Protein AF-A0A5K1HFF9-F1 (afdb_monomer_lite)

Radius of gyration: 13.01 Å; chains: 1; bounding box: 27×27×37 Å

Organism: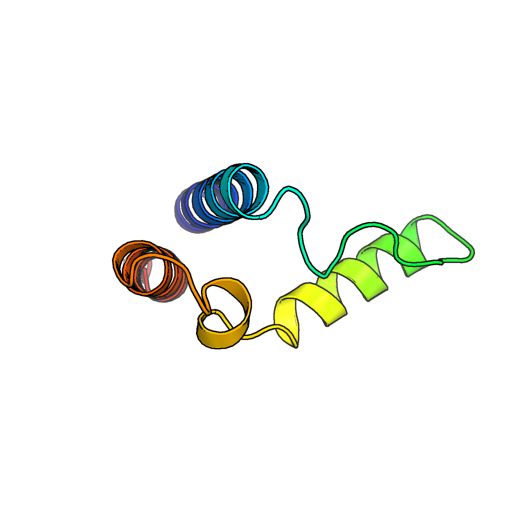 NCBI:txid210225

Sequence (71 aa):
ACRDDMESIGYVAMYFLRGMLPWQGLKANNKRDKYERIKEKKLTTSIEVLCKGYPVEFTKYLSQCRNLRFD

InterPro domains:
  IPR011009 Protein kinase-like domain superfamily [SSF56112] (3-70)
  IPR050235 Casein kinase 1/Serine/threonine-protein kinase-like [PTHR11909] (2-71)

Secondary structure (DSSP, 8-state):
-HHHHHHHHHHHHHHHHHSS-TTSS---SSHHHHHHHHHHHHHHS-HHHHHTTS-HHHHHHHHHHHH----

pLDDT: mean 92.16, std 9.27, range [44.25, 97.56]

Structure (mmCIF, N/CA/C/O backbone):
data_AF-A0A5K1HFF9-F1
#
_entry.id   AF-A0A5K1HFF9-F1
#
loop_
_atom_site.group_PDB
_atom_site.id
_atom_site.type_symbol
_atom_site.label_atom_id
_atom_site.label_alt_id
_atom_site.label_comp_id
_atom_site.label_asym_id
_atom_site.label_entity_id
_atom_site.label_seq_id
_atom_site.pdbx_PDB_ins_code
_atom_site.Cartn_x
_atom_site.Cartn_y
_atom_site.Cartn_z
_atom_site.occupancy
_atom_site.B_iso_or_equiv
_atom_site.auth_seq_id
_atom_site.auth_comp_id
_atom_site.auth_asym_id
_atom_site.auth_atom_id
_atom_site.pdbx_PDB_model_num
ATOM 1 N N . ALA A 1 1 ? 7.966 7.131 11.704 1.00 63.91 1 ALA A N 1
ATOM 2 C CA . ALA A 1 1 ? 8.691 5.921 12.146 1.00 63.91 1 ALA A CA 1
ATOM 3 C C . ALA A 1 1 ? 7.695 4.845 12.571 1.00 63.91 1 ALA A C 1
ATOM 5 O O . ALA A 1 1 ? 7.199 4.176 11.683 1.00 63.91 1 ALA A O 1
ATOM 6 N N . CYS A 1 2 ? 7.257 4.781 13.839 1.00 77.75 2 CYS A N 1
ATOM 7 C CA . CYS A 1 2 ? 6.391 3.696 14.347 1.00 77.75 2 CY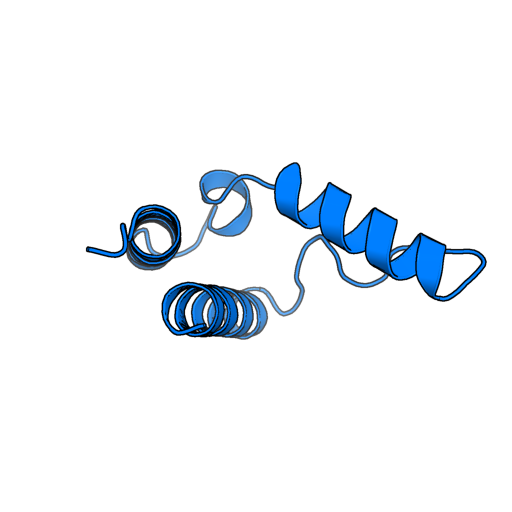S A CA 1
ATOM 8 C C . CYS A 1 2 ? 5.115 3.433 13.510 1.00 77.75 2 CYS A C 1
ATOM 10 O O . CYS A 1 2 ? 4.801 2.292 13.176 1.00 77.75 2 CYS A O 1
ATOM 12 N N . ARG A 1 3 ? 4.412 4.495 13.088 1.00 84.62 3 ARG A N 1
ATOM 13 C CA . ARG A 1 3 ? 3.263 4.399 12.169 1.00 84.62 3 ARG A CA 1
ATOM 14 C C . ARG A 1 3 ? 3.621 3.719 10.843 1.00 84.62 3 ARG A C 1
ATOM 16 O O . ARG A 1 3 ? 2.905 2.836 10.380 1.00 84.62 3 ARG A O 1
ATOM 23 N N . ASP A 1 4 ? 4.718 4.162 10.240 1.00 85.62 4 ASP A N 1
ATOM 24 C CA . ASP A 1 4 ? 5.162 3.717 8.920 1.00 85.62 4 ASP A CA 1
ATOM 25 C C . ASP A 1 4 ? 5.675 2.264 8.981 1.00 85.62 4 ASP A C 1
ATOM 27 O O . ASP A 1 4 ? 5.501 1.507 8.023 1.00 85.62 4 ASP A O 1
ATOM 31 N N . ASP A 1 5 ? 6.231 1.850 10.126 1.00 90.38 5 ASP A N 1
ATOM 32 C CA . ASP A 1 5 ? 6.633 0.467 10.400 1.00 90.38 5 ASP A CA 1
ATOM 33 C C . ASP A 1 5 ? 5.411 -0.461 10.494 1.00 90.38 5 ASP A C 1
ATOM 35 O O . ASP A 1 5 ? 5.366 -1.494 9.824 1.00 90.38 5 ASP A O 1
ATOM 39 N N . MET A 1 6 ? 4.372 -0.074 11.246 1.00 91.69 6 MET A N 1
ATOM 40 C CA . MET A 1 6 ? 3.130 -0.857 11.342 1.00 91.69 6 MET A CA 1
ATOM 41 C C . MET A 1 6 ? 2.393 -0.950 10.001 1.00 91.69 6 MET A C 1
ATOM 43 O O . MET A 1 6 ? 1.958 -2.029 9.598 1.00 91.69 6 MET A O 1
ATOM 47 N N . GLU A 1 7 ? 2.307 0.149 9.250 1.00 92.69 7 GLU A N 1
ATOM 48 C CA . GLU A 1 7 ? 1.724 0.113 7.905 1.00 92.69 7 GLU A CA 1
ATOM 49 C C . GLU A 1 7 ? 2.522 -0.823 6.977 1.00 92.69 7 GLU A C 1
ATOM 51 O O . GLU A 1 7 ? 1.941 -1.604 6.217 1.00 92.69 7 GLU A O 1
ATOM 56 N N . SER A 1 8 ? 3.855 -0.812 7.085 1.00 93.19 8 SER A N 1
ATOM 57 C CA . SER A 1 8 ? 4.730 -1.707 6.322 1.00 93.19 8 SER A CA 1
ATOM 58 C C . SER A 1 8 ? 4.512 -3.180 6.673 1.00 93.19 8 SER A C 1
ATOM 60 O O . SER A 1 8 ? 4.442 -4.006 5.761 1.00 93.19 8 SER A O 1
ATOM 62 N N . ILE A 1 9 ? 4.325 -3.515 7.953 1.00 95.25 9 ILE A N 1
ATOM 63 C CA . ILE A 1 9 ? 3.965 -4.875 8.392 1.00 95.25 9 ILE A CA 1
ATOM 64 C C . ILE A 1 9 ? 2.623 -5.297 7.785 1.00 95.25 9 ILE A C 1
ATOM 66 O O . ILE A 1 9 ? 2.508 -6.406 7.262 1.00 95.25 9 ILE A O 1
ATOM 70 N N . GLY A 1 10 ? 1.632 -4.402 7.768 1.00 95.88 10 GLY A N 1
ATOM 71 C CA . GLY A 1 10 ? 0.347 -4.659 7.116 1.00 95.88 10 GLY A CA 1
ATOM 72 C C . GLY A 1 10 ? 0.495 -4.968 5.624 1.00 95.88 10 GLY A C 1
ATOM 73 O O . GLY A 1 10 ? -0.102 -5.922 5.124 1.00 95.88 10 GLY A O 1
ATOM 74 N N . TYR A 1 11 ? 1.347 -4.230 4.907 1.00 96.12 11 TYR A N 1
ATOM 75 C CA . TYR A 1 11 ? 1.648 -4.532 3.504 1.00 96.12 11 TYR A CA 1
ATOM 76 C C . TYR A 1 11 ? 2.352 -5.880 3.314 1.00 96.12 11 TYR A C 1
ATOM 78 O O . TYR A 1 11 ? 2.052 -6.576 2.345 1.00 96.12 11 TYR A O 1
ATOM 86 N N . VAL A 1 12 ? 3.248 -6.275 4.222 1.00 96.88 12 VAL A N 1
ATOM 87 C CA . VAL A 1 12 ? 3.906 -7.594 4.186 1.00 96.88 12 VAL A CA 1
ATOM 88 C C . VAL A 1 12 ? 2.901 -8.719 4.445 1.00 96.88 12 VAL A C 1
ATOM 90 O O . VAL A 1 12 ? 2.899 -9.714 3.722 1.00 96.88 12 VAL A O 1
ATOM 93 N N . ALA A 1 13 ? 1.989 -8.550 5.402 1.00 97.19 13 ALA A N 1
ATOM 94 C CA . ALA A 1 13 ? 0.925 -9.520 5.646 1.00 97.19 13 ALA A CA 1
ATOM 95 C C . ALA A 1 13 ? 0.010 -9.673 4.418 1.00 97.19 13 ALA A C 1
ATOM 97 O O . ALA A 1 13 ? -0.272 -10.790 3.981 1.00 97.19 13 ALA A O 1
ATOM 98 N N . MET A 1 14 ? -0.377 -8.556 3.790 1.00 97.44 14 MET A N 1
ATOM 99 C CA . MET A 1 14 ? -1.147 -8.588 2.543 1.00 97.44 14 MET A CA 1
ATOM 100 C C . MET A 1 14 ? -0.374 -9.233 1.392 1.00 97.44 14 MET A C 1
ATOM 102 O O . MET A 1 14 ? -0.981 -9.910 0.567 1.00 97.44 14 MET A O 1
ATOM 106 N N . TYR A 1 15 ? 0.945 -9.055 1.327 1.00 97.12 15 TYR A N 1
ATOM 107 C CA . TYR A 1 15 ? 1.791 -9.746 0.358 1.00 97.12 15 TYR A CA 1
ATOM 108 C C . TYR A 1 15 ? 1.751 -11.265 0.554 1.00 97.12 15 TYR A C 1
ATOM 110 O O . TYR A 1 15 ? 1.547 -11.979 -0.423 1.00 97.12 15 TYR A O 1
ATOM 118 N N . PHE A 1 16 ? 1.866 -11.764 1.789 1.00 97.12 16 PHE A N 1
ATOM 119 C CA . PHE A 1 16 ? 1.790 -13.205 2.050 1.00 97.12 16 PHE A CA 1
ATOM 120 C C . PHE A 1 16 ? 0.435 -13.804 1.675 1.00 97.12 16 PHE A C 1
ATOM 122 O O . PHE A 1 16 ? 0.388 -14.889 1.104 1.00 97.12 16 PHE A O 1
ATOM 129 N N . LEU A 1 17 ? -0.660 -13.089 1.939 1.00 96.12 17 LEU A N 1
ATOM 130 C CA . LEU A 1 17 ? -2.004 -13.565 1.609 1.00 96.12 17 LEU A CA 1
ATOM 131 C C . LEU A 1 17 ? -2.316 -13.505 0.110 1.00 96.12 17 LEU A C 1
ATOM 133 O O . LEU A 1 17 ? -2.981 -14.393 -0.415 1.00 96.12 17 LEU A O 1
ATOM 137 N N . ARG A 1 18 ? -1.853 -12.457 -0.581 1.00 95.56 18 ARG A N 1
ATOM 138 C CA . ARG A 1 18 ? -2.160 -12.214 -2.000 1.00 95.56 18 ARG A CA 1
ATOM 139 C C . ARG A 1 18 ? -1.148 -12.826 -2.962 1.00 95.56 18 ARG A C 1
ATOM 141 O O . ARG A 1 18 ? -1.402 -12.850 -4.163 1.00 95.56 18 ARG A O 1
ATOM 148 N N . GLY A 1 19 ? 0.040 -13.179 -2.478 1.00 95.94 19 GLY A N 1
ATOM 149 C CA . GLY A 1 19 ? 1.218 -13.514 -3.284 1.00 95.94 19 GLY A CA 1
ATOM 150 C C . GLY A 1 19 ? 1.864 -12.312 -3.987 1.00 95.94 19 GLY A C 1
ATOM 151 O O . GLY A 1 19 ? 3.068 -12.317 -4.233 1.00 95.94 19 GLY A O 1
ATOM 152 N N . MET A 1 20 ? 1.097 -11.260 -4.298 1.00 95.25 20 MET A N 1
ATOM 153 C CA . MET A 1 20 ? 1.617 -10.019 -4.870 1.00 95.25 20 MET A CA 1
ATOM 154 C C . MET A 1 20 ? 0.826 -8.773 -4.454 1.00 95.25 20 MET A C 1
ATOM 156 O O . MET A 1 20 ? -0.392 -8.788 -4.246 1.00 95.25 20 MET A O 1
ATOM 160 N N . LEU A 1 21 ? 1.534 -7.650 -4.405 1.00 97.06 21 LEU A N 1
ATOM 161 C CA . LEU A 1 21 ? 0.999 -6.319 -4.166 1.00 97.06 21 LEU A CA 1
ATOM 162 C C . LEU A 1 21 ? 0.794 -5.564 -5.491 1.00 97.06 21 LEU A C 1
ATOM 164 O O . LEU A 1 21 ? 1.598 -5.715 -6.414 1.00 97.06 21 LEU A O 1
ATOM 168 N N . PRO A 1 22 ? -0.219 -4.681 -5.587 1.00 95.88 22 PRO A N 1
ATOM 169 C CA . PRO A 1 22 ? -0.555 -3.964 -6.827 1.00 95.88 22 PRO A CA 1
ATOM 170 C C . PRO A 1 22 ? 0.548 -3.061 -7.397 1.00 95.88 22 PRO A C 1
ATOM 172 O O . PRO A 1 22 ? 0.476 -2.656 -8.555 1.00 95.88 22 PRO A O 1
ATOM 175 N N . TRP A 1 2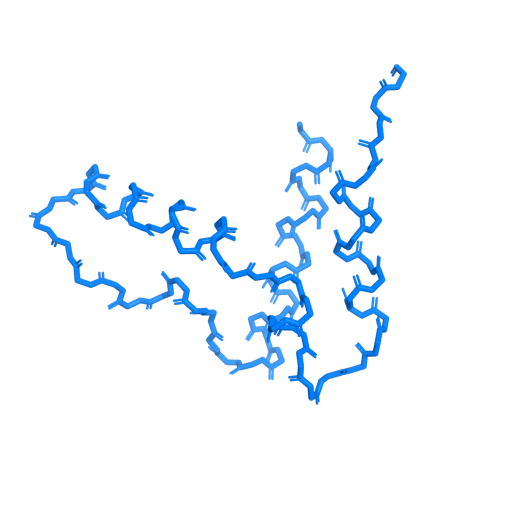3 ? 1.545 -2.711 -6.584 1.00 96.12 23 TRP A N 1
ATOM 176 C CA . TRP A 1 23 ? 2.698 -1.893 -6.965 1.00 96.12 23 TRP A CA 1
ATOM 177 C C . TRP A 1 23 ? 3.956 -2.712 -7.301 1.00 96.12 23 TRP A C 1
ATOM 179 O O . TRP A 1 23 ? 5.027 -2.138 -7.494 1.00 96.12 23 TRP A O 1
ATOM 189 N N . GLN A 1 24 ? 3.867 -4.043 -7.372 1.00 94.81 24 GLN A N 1
ATOM 190 C CA . GLN A 1 24 ? 4.963 -4.891 -7.853 1.00 94.81 24 GLN A CA 1
ATOM 191 C C . GLN A 1 24 ? 4.970 -4.984 -9.385 1.00 94.81 24 GLN A C 1
ATOM 193 O O . GLN A 1 24 ? 3.940 -4.855 -10.038 1.00 94.81 24 GLN A O 1
ATOM 198 N N . GLY A 1 25 ? 6.154 -5.202 -9.969 1.00 92.50 25 GLY A N 1
ATOM 199 C CA . GLY A 1 25 ? 6.303 -5.434 -11.413 1.00 92.50 25 GLY A CA 1
ATOM 200 C C . GLY A 1 25 ? 6.050 -4.218 -12.317 1.00 92.50 25 GLY A C 1
ATOM 201 O O . GLY A 1 25 ? 5.985 -4.375 -13.534 1.00 92.50 25 GLY A O 1
ATOM 202 N N . LEU A 1 26 ? 5.921 -3.008 -11.760 1.00 94.00 26 LEU A N 1
ATOM 203 C CA . LEU A 1 26 ? 5.735 -1.791 -12.552 1.00 94.00 26 LEU A CA 1
ATOM 204 C C . LEU A 1 26 ? 6.957 -1.546 -13.450 1.00 94.00 26 LEU A C 1
ATOM 206 O O . LEU A 1 26 ? 8.091 -1.471 -12.969 1.00 94.00 26 LEU A O 1
ATOM 210 N N . LYS A 1 27 ? 6.715 -1.400 -14.758 1.00 93.50 27 LYS A N 1
ATOM 211 C CA . LYS A 1 27 ? 7.741 -0.992 -15.725 1.00 93.50 27 LYS A CA 1
ATOM 212 C C . LYS A 1 27 ? 8.178 0.438 -15.408 1.00 93.50 27 LYS A C 1
ATOM 214 O O . LYS A 1 27 ? 7.322 1.274 -15.129 1.00 93.50 27 LYS A O 1
ATOM 219 N N . ALA A 1 28 ? 9.475 0.713 -15.459 1.00 94.19 28 ALA A N 1
ATOM 220 C CA . ALA A 1 28 ? 10.047 2.041 -15.250 1.00 94.19 28 ALA A CA 1
ATOM 221 C C . ALA A 1 28 ? 11.391 2.145 -15.976 1.00 94.19 28 ALA A C 1
ATOM 223 O O . ALA A 1 28 ? 12.099 1.144 -16.098 1.00 94.19 28 ALA A O 1
ATOM 224 N N . ASN A 1 29 ? 11.746 3.349 -16.422 1.00 92.50 29 ASN A N 1
ATOM 225 C CA . ASN A 1 29 ? 12.959 3.573 -17.220 1.00 92.50 29 ASN A CA 1
ATOM 226 C C . ASN A 1 29 ? 14.215 3.744 -16.356 1.00 92.50 29 ASN A C 1
ATOM 228 O O . ASN A 1 29 ? 15.327 3.468 -16.795 1.00 92.50 29 ASN A O 1
ATOM 232 N N . ASN A 1 30 ? 14.050 4.214 -15.120 1.00 95.75 30 ASN A N 1
ATOM 233 C CA . ASN A 1 30 ? 15.137 4.390 -14.165 1.00 95.75 30 ASN A CA 1
ATOM 234 C C . ASN A 1 30 ? 14.643 4.184 -12.723 1.00 95.75 30 ASN A C 1
ATOM 236 O O . ASN A 1 30 ? 13.447 4.039 -12.458 1.00 95.75 30 ASN A O 1
ATOM 240 N N . LYS A 1 31 ? 15.582 4.163 -11.768 1.00 94.38 31 LYS A N 1
ATOM 241 C CA . LYS A 1 31 ? 15.292 3.903 -10.350 1.00 94.38 31 LYS A CA 1
ATOM 242 C C . LYS A 1 31 ? 14.351 4.951 -9.738 1.00 94.38 31 LYS A C 1
ATOM 244 O O . LYS A 1 31 ? 13.480 4.577 -8.961 1.00 94.38 31 LYS A O 1
ATOM 249 N N . ARG A 1 32 ? 14.496 6.231 -10.096 1.00 95.69 32 ARG A N 1
ATOM 250 C CA . ARG A 1 32 ? 13.644 7.318 -9.588 1.00 95.69 32 ARG A CA 1
ATOM 251 C C . ARG A 1 32 ? 12.200 7.165 -10.070 1.00 95.69 32 ARG A C 1
ATOM 253 O O . ARG A 1 32 ? 11.301 7.121 -9.238 1.00 95.69 32 ARG A O 1
ATOM 260 N N . ASP A 1 33 ? 12.010 6.978 -11.374 1.00 96.06 33 ASP A N 1
ATOM 261 C CA . ASP A 1 33 ? 10.709 6.715 -12.008 1.00 96.06 33 ASP A CA 1
ATOM 262 C C . ASP A 1 33 ? 10.038 5.476 -11.391 1.00 96.06 33 ASP A C 1
ATOM 264 O O . ASP A 1 33 ? 8.859 5.495 -11.046 1.00 96.06 33 ASP A O 1
ATOM 268 N N . LYS A 1 34 ? 10.810 4.414 -11.113 1.00 95.38 34 LYS A N 1
ATOM 269 C CA . LYS A 1 34 ? 10.299 3.223 -10.415 1.00 95.38 34 LYS A CA 1
ATOM 270 C C . LYS A 1 34 ? 9.705 3.564 -9.046 1.00 95.38 34 LYS A C 1
ATOM 272 O O . LYS A 1 34 ? 8.620 3.082 -8.724 1.00 95.38 34 LYS A O 1
ATOM 277 N N . TYR A 1 35 ? 10.395 4.366 -8.233 1.00 94.94 35 TYR A N 1
ATOM 278 C CA . TYR A 1 35 ? 9.891 4.749 -6.911 1.00 94.94 35 TYR A CA 1
ATOM 279 C C . TYR A 1 35 ? 8.697 5.700 -6.986 1.00 94.94 35 TYR A C 1
ATOM 281 O O . TYR A 1 35 ? 7.761 5.531 -6.205 1.00 94.94 35 TYR A O 1
ATOM 289 N N . GLU A 1 36 ? 8.698 6.651 -7.921 1.00 96.31 36 GLU A N 1
ATOM 290 C CA . GLU A 1 36 ? 7.564 7.556 -8.146 1.00 96.31 36 GLU A CA 1
ATOM 291 C C . GLU A 1 36 ? 6.308 6.765 -8.542 1.00 96.31 36 GLU A C 1
ATOM 293 O O . GLU A 1 36 ? 5.272 6.909 -7.892 1.00 96.31 36 GLU A O 1
ATOM 298 N N . ARG A 1 37 ? 6.422 5.815 -9.480 1.00 96.12 37 ARG A N 1
ATOM 299 C CA . ARG A 1 37 ? 5.313 4.926 -9.874 1.00 96.12 37 ARG A CA 1
ATOM 300 C C . ARG A 1 37 ? 4.823 4.035 -8.736 1.00 96.12 37 ARG A C 1
ATOM 302 O O . ARG A 1 37 ? 3.620 3.855 -8.570 1.00 96.12 37 ARG A O 1
ATOM 309 N N . ILE A 1 38 ? 5.730 3.467 -7.934 1.00 95.81 38 ILE A N 1
ATOM 310 C CA . ILE A 1 38 ? 5.346 2.669 -6.755 1.00 95.81 38 ILE A CA 1
ATOM 311 C C . ILE A 1 38 ? 4.578 3.537 -5.756 1.00 95.81 38 ILE A C 1
ATOM 313 O O . ILE A 1 38 ? 3.547 3.105 -5.242 1.00 95.81 38 ILE A O 1
ATOM 317 N N . LYS A 1 39 ? 5.066 4.753 -5.483 1.00 94.00 39 LYS A N 1
ATOM 318 C CA . LYS A 1 39 ? 4.412 5.706 -4.580 1.00 94.00 39 LYS A CA 1
ATOM 319 C C . LYS A 1 39 ? 3.015 6.057 -5.084 1.00 94.00 39 LYS A C 1
ATOM 321 O O . LYS A 1 39 ? 2.057 5.939 -4.326 1.00 94.00 39 LYS A O 1
ATOM 326 N N . GLU A 1 40 ? 2.888 6.428 -6.352 1.00 95.88 40 GLU A N 1
ATOM 327 C CA . GLU A 1 40 ? 1.602 6.746 -6.976 1.00 95.88 40 GLU A CA 1
ATOM 328 C C . GLU A 1 40 ? 0.638 5.556 -6.912 1.00 95.88 40 GLU A C 1
ATOM 330 O O . GLU A 1 40 ? -0.519 5.701 -6.513 1.00 95.88 40 GLU A O 1
ATOM 335 N N . LYS A 1 41 ? 1.121 4.345 -7.208 1.00 96.38 41 LYS A N 1
ATOM 336 C CA . LYS A 1 41 ? 0.290 3.140 -7.151 1.00 96.38 41 LYS A CA 1
ATOM 337 C C . LYS A 1 41 ? -0.160 2.800 -5.728 1.00 96.38 41 LYS A C 1
ATOM 339 O O . LYS A 1 41 ? -1.294 2.364 -5.550 1.00 96.38 41 LYS A O 1
ATOM 344 N N . LYS A 1 42 ? 0.683 3.025 -4.714 1.00 93.50 42 LYS A N 1
ATOM 345 C CA . LYS A 1 42 ? 0.312 2.889 -3.292 1.00 93.50 42 LYS A CA 1
ATOM 346 C C . LYS A 1 42 ? -0.748 3.907 -2.863 1.00 93.50 42 LYS A C 1
ATOM 348 O O . LYS A 1 42 ? -1.648 3.542 -2.118 1.00 93.50 42 LYS A O 1
ATOM 353 N N . LEU A 1 43 ? -0.652 5.153 -3.335 1.00 91.06 43 LEU A N 1
ATOM 354 C CA . LEU A 1 43 ? -1.612 6.219 -3.018 1.00 91.06 43 LEU A CA 1
ATOM 355 C C . LEU A 1 43 ? -2.973 5.994 -3.688 1.00 91.06 43 LEU A C 1
ATOM 357 O O . LEU A 1 43 ? -4.008 6.226 -3.074 1.00 91.06 43 LEU A O 1
ATOM 361 N N . THR A 1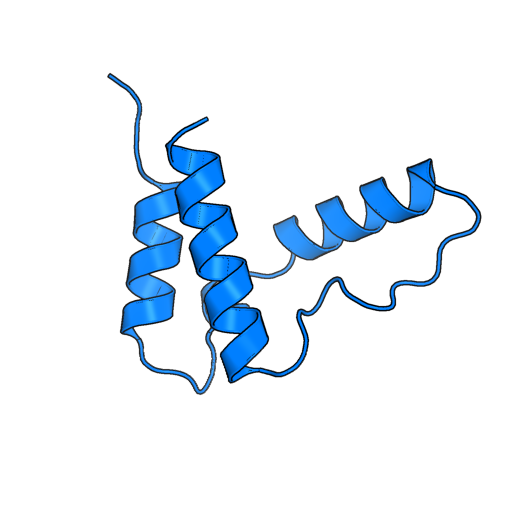 44 ? -2.968 5.525 -4.936 1.00 95.12 44 THR A N 1
ATOM 362 C CA . THR A 1 44 ? -4.191 5.277 -5.720 1.00 95.12 44 THR A CA 1
ATOM 363 C C . THR A 1 44 ? -4.877 3.956 -5.374 1.00 95.12 44 THR A C 1
ATOM 365 O O . THR A 1 44 ? -6.066 3.791 -5.636 1.00 95.12 44 THR A O 1
ATOM 368 N N . THR A 1 45 ? -4.160 3.003 -4.774 1.00 95.19 45 THR A N 1
ATOM 369 C CA . THR A 1 45 ? -4.755 1.759 -4.273 1.00 95.19 45 THR A CA 1
ATOM 370 C C . THR A 1 45 ? -5.355 2.003 -2.889 1.00 95.19 45 THR A C 1
ATOM 372 O O . THR A 1 45 ? -4.622 2.139 -1.907 1.00 95.19 45 THR A O 1
ATOM 375 N N . SER A 1 46 ? -6.687 2.031 -2.790 1.00 95.44 46 SER A N 1
ATOM 376 C CA . SER A 1 46 ? -7.359 2.127 -1.489 1.00 95.44 46 SER A CA 1
ATOM 377 C C . SER A 1 46 ? -7.152 0.857 -0.653 1.00 95.44 46 SER A C 1
ATOM 379 O O . SER A 1 46 ? -6.892 -0.225 -1.192 1.00 95.44 46 SER A O 1
ATOM 381 N N . ILE A 1 47 ? -7.273 0.976 0.672 1.00 95.38 47 ILE A N 1
ATOM 382 C CA . ILE A 1 47 ? -7.131 -0.170 1.585 1.00 95.38 47 ILE A CA 1
ATOM 383 C C . ILE A 1 47 ? -8.236 -1.197 1.313 1.00 95.38 47 ILE A C 1
ATOM 385 O O . ILE A 1 47 ? -7.969 -2.394 1.274 1.00 95.38 47 ILE A O 1
ATOM 389 N N . GLU A 1 48 ? -9.454 -0.740 1.033 1.00 95.25 48 GLU A N 1
ATOM 390 C CA . GLU A 1 48 ? -10.606 -1.587 0.713 1.00 95.25 48 GLU A CA 1
ATOM 391 C C . GLU A 1 48 ? -10.341 -2.425 -0.539 1.00 95.25 48 GLU A C 1
ATOM 393 O O . GLU A 1 48 ? -10.644 -3.616 -0.571 1.00 95.25 48 GLU A O 1
ATOM 398 N N . VAL A 1 49 ? -9.725 -1.827 -1.565 1.00 96.00 49 VAL A N 1
ATOM 399 C CA . VAL A 1 49 ? -9.335 -2.544 -2.786 1.00 96.00 49 VAL A CA 1
ATOM 400 C C . VAL A 1 49 ? -8.196 -3.521 -2.503 1.00 96.00 49 VAL A C 1
ATOM 402 O O . VAL A 1 49 ? -8.226 -4.654 -2.989 1.00 96.00 49 VAL A O 1
ATOM 405 N N . LEU A 1 50 ? -7.203 -3.115 -1.707 1.00 96.44 50 LEU A N 1
ATOM 406 C CA . LEU A 1 50 ? -6.072 -3.969 -1.343 1.00 96.44 50 LEU A CA 1
ATOM 407 C C . LEU A 1 50 ? -6.520 -5.214 -0.563 1.00 96.44 50 LEU A C 1
ATOM 409 O O . LEU A 1 50 ? -6.024 -6.312 -0.822 1.00 96.44 50 LEU A O 1
ATOM 413 N N . CYS A 1 51 ? -7.470 -5.055 0.353 1.00 97.06 51 CYS A N 1
ATOM 414 C CA . CYS A 1 51 ? -7.951 -6.109 1.243 1.00 97.06 51 CYS A CA 1
ATOM 415 C C . CYS A 1 51 ? -9.214 -6.823 0.737 1.00 97.06 51 CYS A C 1
ATOM 417 O O . CYS A 1 51 ? -9.700 -7.738 1.400 1.00 97.06 51 CYS A O 1
ATOM 419 N N . LYS A 1 52 ? -9.744 -6.464 -0.440 1.00 96.25 52 LYS A N 1
ATOM 420 C CA . LYS A 1 52 ? -10.935 -7.104 -1.016 1.00 96.25 52 LYS A CA 1
ATOM 421 C C . LYS A 1 52 ? -10.749 -8.622 -1.130 1.00 96.25 52 LYS A C 1
ATOM 423 O O . LYS A 1 52 ? -9.795 -9.081 -1.756 1.00 96.25 52 LYS A O 1
ATOM 428 N N . GLY A 1 53 ? -11.697 -9.377 -0.573 1.00 96.50 53 GLY A N 1
ATOM 429 C CA . GLY A 1 53 ? -11.681 -10.845 -0.569 1.00 96.50 53 GLY A CA 1
ATOM 430 C C . GLY A 1 53 ? -10.869 -11.478 0.567 1.00 96.50 53 GLY A C 1
ATOM 431 O O . GLY A 1 53 ? -10.778 -12.699 0.616 1.00 96.50 53 GLY A O 1
ATOM 432 N N . TYR A 1 54 ? -10.311 -10.674 1.477 1.00 96.50 54 TYR A N 1
ATOM 433 C CA . TYR A 1 54 ? -9.594 -11.119 2.676 1.00 96.50 54 TYR A CA 1
ATOM 434 C C . TYR A 1 54 ? -10.354 -10.706 3.948 1.00 96.50 54 TYR A C 1
ATOM 436 O O . TYR A 1 54 ? -11.263 -9.873 3.865 1.00 96.50 54 TYR A O 1
ATOM 444 N N . PRO A 1 55 ? -10.006 -11.267 5.123 1.00 97.56 55 PRO A N 1
ATOM 445 C CA . PRO A 1 55 ? -10.652 -10.910 6.383 1.00 97.56 55 PRO A CA 1
ATOM 446 C C . PRO A 1 55 ? -10.648 -9.396 6.641 1.00 97.56 55 PRO A C 1
ATOM 448 O O . PRO A 1 55 ? -9.663 -8.695 6.378 1.00 97.56 55 PRO A O 1
ATOM 451 N N . VAL A 1 56 ? -11.766 -8.880 7.156 1.00 96.62 56 VAL A N 1
ATOM 452 C CA . VAL A 1 56 ? -11.991 -7.437 7.350 1.00 96.62 56 VAL A CA 1
ATOM 453 C C . VAL A 1 56 ? -11.000 -6.822 8.345 1.00 96.62 56 VAL A C 1
ATOM 455 O O . VAL A 1 56 ? -10.721 -5.624 8.298 1.00 96.62 56 VAL A O 1
ATOM 458 N N . GLU A 1 57 ? -10.418 -7.645 9.213 1.00 96.81 57 GLU A N 1
ATOM 459 C CA . GLU A 1 57 ? -9.383 -7.309 10.186 1.00 96.81 57 GLU A CA 1
ATOM 460 C C . GLU A 1 57 ? -8.175 -6.643 9.521 1.00 96.81 57 GLU A C 1
ATOM 462 O O . GLU A 1 57 ? -7.643 -5.685 10.072 1.00 96.81 57 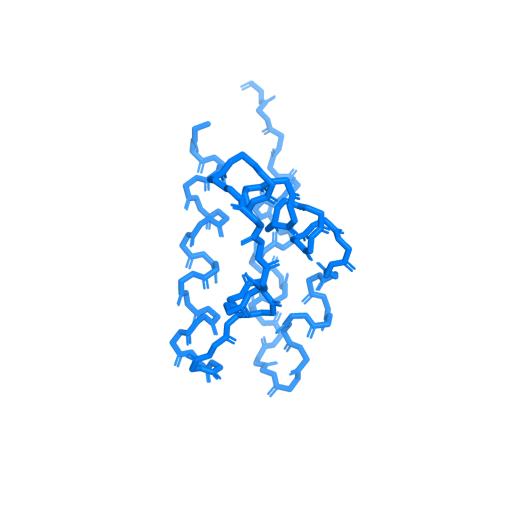GLU A O 1
ATOM 467 N N . PHE A 1 58 ? -7.792 -7.055 8.306 1.00 96.38 58 PHE A N 1
ATOM 468 C CA . PHE A 1 58 ? -6.688 -6.424 7.572 1.00 96.38 58 PHE A CA 1
ATOM 469 C C . PHE A 1 58 ? -7.025 -5.005 7.110 1.00 96.38 58 PHE A C 1
ATOM 471 O O . PHE A 1 58 ? -6.182 -4.111 7.188 1.00 96.38 58 PHE A O 1
ATOM 478 N N . THR A 1 59 ? -8.274 -4.784 6.683 1.00 96.75 59 THR A N 1
ATOM 479 C CA . THR A 1 59 ? -8.764 -3.442 6.330 1.00 96.75 59 THR A CA 1
ATOM 480 C C . THR A 1 59 ? -8.757 -2.553 7.570 1.00 96.75 59 THR A C 1
ATOM 482 O O . THR A 1 59 ? -8.238 -1.441 7.534 1.00 96.75 59 THR A O 1
ATOM 485 N N . LYS A 1 60 ? -9.283 -3.063 8.692 1.00 95.69 60 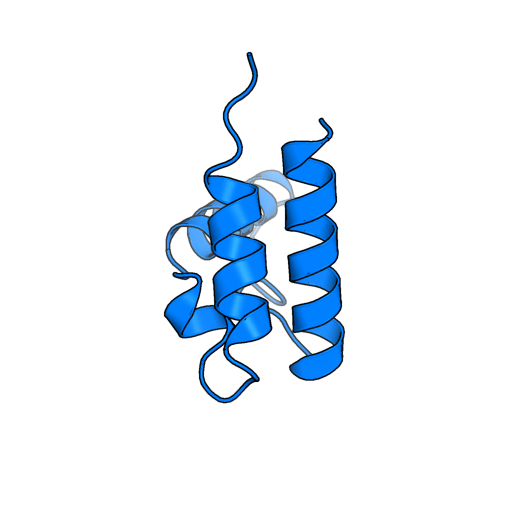LYS A N 1
ATOM 486 C CA . LYS A 1 60 ? -9.310 -2.347 9.975 1.00 95.69 60 LYS A CA 1
ATOM 487 C C . LYS A 1 60 ? -7.900 -2.002 10.452 1.00 95.69 60 LYS A C 1
ATOM 489 O O . LYS A 1 60 ? -7.656 -0.840 10.755 1.00 95.69 60 LYS A O 1
ATOM 494 N N . TYR A 1 61 ? -6.981 -2.967 10.447 1.00 95.06 61 TYR A N 1
ATOM 495 C CA . TYR A 1 61 ? -5.587 -2.779 10.851 1.00 95.06 61 TYR A CA 1
ATOM 496 C C . TYR A 1 61 ? -4.907 -1.675 10.038 1.00 95.06 61 TYR A C 1
ATOM 498 O O . TYR A 1 61 ? -4.434 -0.697 10.610 1.00 95.06 61 TYR A O 1
ATOM 506 N N . LEU A 1 62 ? -4.915 -1.775 8.704 1.00 94.44 62 LEU A N 1
ATOM 507 C CA . LEU A 1 62 ? -4.262 -0.785 7.841 1.00 94.44 62 LEU A CA 1
ATOM 508 C C . LEU A 1 62 ? -4.888 0.609 7.988 1.00 94.44 62 LEU A C 1
ATOM 510 O O . LEU A 1 62 ? -4.168 1.610 8.006 1.00 94.44 62 LEU A O 1
ATOM 514 N N . SER A 1 63 ? -6.211 0.685 8.141 1.00 93.38 63 SER A N 1
ATOM 515 C CA . SER A 1 63 ? -6.908 1.950 8.383 1.00 93.38 63 SER A CA 1
ATOM 516 C C . SER A 1 63 ? -6.561 2.541 9.747 1.00 93.38 63 SER A C 1
ATOM 518 O O . SER A 1 63 ? -6.379 3.752 9.853 1.00 93.38 63 SER A O 1
ATOM 520 N N . GLN A 1 64 ? -6.419 1.719 10.789 1.00 91.69 64 GLN A N 1
ATOM 521 C CA . GLN A 1 64 ? -5.943 2.170 12.096 1.00 91.69 64 GLN A CA 1
ATOM 522 C C . GLN A 1 64 ? -4.509 2.683 11.998 1.00 91.69 64 GLN A C 1
ATOM 524 O O . GLN A 1 64 ? -4.262 3.811 12.410 1.00 91.69 64 GLN A O 1
ATOM 529 N N . CYS A 1 65 ? -3.600 1.930 11.369 1.00 91.06 65 CYS A N 1
ATOM 530 C CA . CYS A 1 65 ? -2.214 2.350 11.162 1.00 91.06 65 CYS A CA 1
ATOM 531 C C . CYS A 1 65 ? -2.126 3.717 10.476 1.00 91.06 65 CYS A C 1
ATOM 533 O O . CYS A 1 65 ? -1.398 4.580 10.952 1.00 91.06 65 CYS A O 1
ATOM 535 N N . ARG A 1 66 ? -2.900 3.966 9.410 1.00 86.88 66 ARG A N 1
ATOM 536 C CA . ARG A 1 66 ? -2.900 5.275 8.725 1.00 86.88 66 ARG A CA 1
ATOM 537 C C . ARG A 1 66 ? -3.451 6.420 9.577 1.00 86.88 66 ARG A C 1
ATOM 539 O O . ARG A 1 66 ? -3.027 7.558 9.394 1.00 86.88 66 ARG A O 1
ATOM 546 N N . ASN A 1 67 ? -4.378 6.124 10.485 1.00 85.62 67 ASN A N 1
ATOM 547 C CA . ASN A 1 67 ? -5.050 7.114 11.328 1.00 85.62 67 ASN A CA 1
ATOM 548 C C . ASN A 1 67 ? -4.381 7.337 12.688 1.00 85.62 67 ASN A C 1
ATOM 550 O O . ASN A 1 67 ? -4.832 8.209 13.432 1.00 85.62 67 ASN A O 1
ATOM 554 N N . LEU A 1 68 ? -3.323 6.589 13.023 1.00 84.00 68 LEU A N 1
ATOM 555 C CA . LEU A 1 68 ? -2.528 6.854 14.218 1.00 84.00 68 LEU A CA 1
ATOM 556 C C . LEU A 1 68 ? -1.969 8.277 14.140 1.00 84.00 68 LEU A C 1
ATOM 558 O O . LEU A 1 68 ? -1.100 8.588 13.318 1.00 84.00 68 LEU A O 1
ATOM 562 N N . ARG A 1 69 ? -2.511 9.146 14.993 1.00 65.81 69 ARG A N 1
ATOM 563 C CA . ARG A 1 69 ? -1.982 10.482 15.240 1.00 65.81 69 ARG A CA 1
ATOM 564 C C . ARG A 1 69 ? -0.862 10.356 16.263 1.00 65.81 69 ARG A C 1
ATOM 566 O O . ARG A 1 69 ? -0.987 9.608 17.226 1.00 65.81 69 ARG A O 1
ATOM 573 N N . PHE A 1 70 ? 0.233 11.056 16.005 1.00 58.44 70 PHE A N 1
ATOM 574 C CA . PHE A 1 70 ? 1.232 11.314 17.027 1.00 58.44 70 PHE A CA 1
ATOM 575 C C . PHE A 1 70 ? 0.676 12.454 17.882 1.00 58.44 70 PHE A C 1
ATOM 577 O O . PHE A 1 70 ? 0.417 13.526 17.332 1.00 58.44 70 PHE A O 1
ATOM 584 N N . ASP A 1 71 ? 0.428 12.190 19.163 1.00 44.25 71 ASP A N 1
ATOM 585 C CA . ASP A 1 71 ? 0.693 13.214 20.177 1.00 44.25 71 ASP A CA 1
ATOM 586 C C . ASP A 1 71 ? 2.214 13.329 20.359 1.00 44.25 71 ASP A C 1
ATOM 588 O O . ASP A 1 71 ? 2.904 12.282 20.235 1.00 44.25 71 ASP A O 1
#

Foldseek 3Di:
DVLVVQLVVLVVVLCVVVVDDQLPPDDDDDPVRSVVSSVVSVVPQQLCNSQPPHDCVSSVSNVVSVPDDDD